Protein AF-A0AAW2L456-F1 (afdb_monomer)

Sequence (59 aa):
MPKKGAAEGELQGRKVAPRGHFVVYVGSEMKRFVVPTYFLKNPLFLQLLDRAAEEYGFD

Foldseek 3Di:
DDDDDDDDD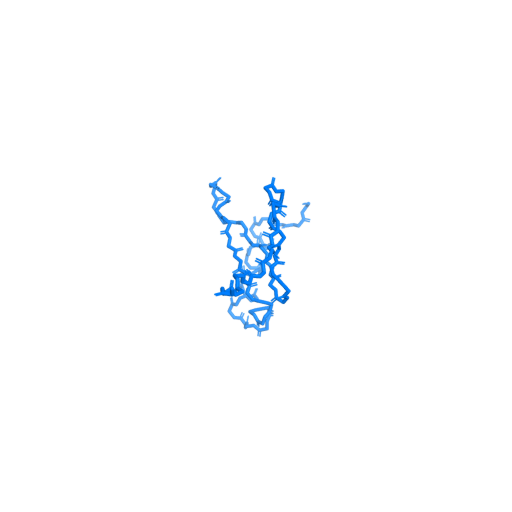DDPDPPAADPQWDWAQDDPVRDIDIGGVVCVVPPVSVVVVVVVCVVPNDD

Secondary structure (DSSP, 8-state):
------------S--PPPTTEEEEEETTTTEEEEEEGGGGG-HHHHHHHHHHHHHH---

Organism: NCBI:txid2727405

Solvent-accessible surface area (backbone atoms only — not comparable to full-atom values): 4012 Å² total; per-residue (Å²): 137,83,89,81,78,78,91,80,79,90,69,99,53,84,83,70,62,57,90,70,36,41,75,48,68,48,72,94,81,52,45,80,43,81,42,57,52,72,48,75,75,34,68,70,51,44,54,50,52,52,52,48,39,75,74,69,55,86,129

InterPro domains:
  IPR003676 Small auxin-up RNA [PF02519] (13-59)
  IPR003676 Small auxin-up RNA [PTHR31374] (17-59)

pLDDT: mean 79.79, std 19.42, range [37.25, 95.25]

Radius of gyration: 17.41 Å; Cα contacts (8 Å, |Δi|>4): 34; chains: 1; bounding box: 41×26×46 Å

Nearest PDB structures (foldseek):
  7z1z-assembly1_L  TM=4.804E-01  e=3.955E+00  Visna/maedi virus EV1 KV1772
  7pkt-assembly1_i  TM=3.842E-01  e=3.015E+00  Chlamydomonas reinhardtii
  6xyw-assembly1_Aj  TM=3.903E-01  e=6.360E+00  Arabidopsis thaliana

Mean predicted aligned error: 10.74 Å

Structure (mmCIF, N/CA/C/O backbone):
data_AF-A0AAW2L456-F1
#
_entry.id   AF-A0AAW2L456-F1
#
loop_
_atom_site.group_PDB
_atom_site.id
_atom_site.type_symbol
_atom_site.label_atom_id
_atom_site.label_alt_id
_atom_site.label_comp_id
_atom_site.label_asym_id
_atom_site.label_entity_id
_atom_site.label_seq_id
_atom_site.pdbx_PDB_ins_code
_atom_site.Cartn_x
_atom_site.Cartn_y
_atom_site.Cartn_z
_atom_site.occupancy
_atom_site.B_iso_or_equiv
_atom_site.auth_seq_id
_atom_site.auth_comp_id
_atom_site.auth_asym_id
_atom_site.auth_atom_id
_atom_site.pdbx_PDB_model_num
ATOM 1 N N . MET A 1 1 ? 29.580 -10.131 -37.309 1.00 49.62 1 MET A N 1
ATOM 2 C CA . MET A 1 1 ? 28.958 -10.748 -36.110 1.00 49.62 1 MET A CA 1
ATOM 3 C C . MET A 1 1 ? 29.748 -10.258 -34.908 1.00 49.62 1 MET A C 1
ATOM 5 O O . MET A 1 1 ? 30.957 -10.439 -34.922 1.00 49.62 1 MET A O 1
ATOM 9 N N . PRO A 1 2 ? 29.129 -9.469 -34.017 1.00 38.84 2 PRO A N 1
ATOM 10 C CA . PRO A 1 2 ? 28.353 -10.012 -32.898 1.00 38.84 2 PRO A CA 1
ATOM 11 C C . PRO A 1 2 ? 26.945 -9.398 -32.787 1.00 38.84 2 PRO A C 1
ATOM 13 O O . PRO A 1 2 ? 26.719 -8.247 -33.150 1.00 38.84 2 PRO A O 1
ATOM 16 N N . LYS A 1 3 ? 25.983 -10.192 -32.300 1.00 53.12 3 LYS A N 1
ATOM 17 C CA . LYS A 1 3 ? 24.601 -9.762 -32.054 1.00 53.12 3 LYS A CA 1
ATOM 18 C C . LYS A 1 3 ? 24.530 -8.989 -30.737 1.00 53.12 3 LYS A C 1
ATOM 20 O O . LYS A 1 3 ? 24.699 -9.587 -29.679 1.00 53.12 3 LYS A O 1
ATOM 25 N N . LYS A 1 4 ? 24.266 -7.680 -30.796 1.00 48.91 4 LYS A N 1
ATOM 26 C CA . LYS A 1 4 ? 23.909 -6.888 -29.613 1.00 48.91 4 LYS A CA 1
ATOM 27 C C . LYS A 1 4 ? 22.391 -6.950 -29.457 1.00 48.91 4 LYS A C 1
ATOM 29 O O . LYS A 1 4 ? 21.655 -6.542 -30.352 1.00 48.91 4 LYS A O 1
ATOM 34 N N . GLY A 1 5 ? 21.972 -7.618 -28.388 1.00 39.72 5 GLY A N 1
ATOM 35 C CA . GLY A 1 5 ? 20.588 -7.948 -28.099 1.00 39.72 5 GLY A CA 1
ATOM 36 C C . GLY A 1 5 ? 19.729 -6.738 -27.745 1.00 39.72 5 GLY A C 1
ATOM 37 O O . GLY A 1 5 ? 20.227 -5.740 -27.236 1.00 39.72 5 GLY A O 1
ATOM 38 N N . ALA A 1 6 ? 18.442 -6.943 -28.025 1.00 40.62 6 ALA A N 1
ATOM 39 C CA . ALA A 1 6 ? 17.254 -6.314 -27.463 1.00 40.62 6 ALA A CA 1
ATOM 40 C C . ALA A 1 6 ? 17.199 -4.780 -27.465 1.00 40.62 6 ALA A C 1
ATOM 42 O O . ALA A 1 6 ? 17.726 -4.093 -26.595 1.00 40.62 6 ALA A O 1
ATOM 43 N N . ALA A 1 7 ? 16.438 -4.277 -28.435 1.00 53.50 7 ALA A N 1
ATOM 44 C CA . ALA A 1 7 ? 15.690 -3.047 -28.281 1.00 53.50 7 ALA A CA 1
ATOM 45 C C . ALA A 1 7 ? 14.727 -3.180 -27.095 1.00 53.50 7 ALA A C 1
ATOM 47 O O . ALA A 1 7 ? 13.930 -4.111 -27.085 1.00 53.50 7 ALA A O 1
ATOM 48 N N . GLU A 1 8 ? 14.743 -2.222 -26.174 1.00 38.72 8 GLU A N 1
ATOM 49 C CA . GLU A 1 8 ? 13.532 -1.789 -25.483 1.00 38.72 8 GLU A CA 1
ATOM 50 C C . GLU A 1 8 ? 13.565 -0.265 -25.420 1.00 38.72 8 GLU A C 1
ATOM 52 O O . GLU A 1 8 ? 14.529 0.349 -24.962 1.00 38.72 8 GLU A O 1
ATOM 57 N N . GLY A 1 9 ? 12.550 0.314 -26.050 1.00 37.25 9 GLY A N 1
ATOM 58 C CA . GLY A 1 9 ? 12.468 1.718 -26.384 1.00 37.25 9 GLY A CA 1
ATOM 59 C C . GLY A 1 9 ? 12.123 2.619 -25.207 1.00 37.25 9 GLY A C 1
ATOM 60 O O . GLY A 1 9 ? 11.751 2.202 -24.112 1.00 37.25 9 GLY A O 1
ATOM 61 N N . GLU A 1 10 ? 12.242 3.898 -25.521 1.00 49.41 10 GLU A N 1
ATOM 62 C CA . GLU A 1 10 ? 11.720 5.051 -24.812 1.00 49.41 10 GLU A CA 1
ATOM 63 C C . GLU A 1 10 ? 10.314 4.822 -24.246 1.00 49.41 10 GLU A C 1
ATOM 65 O O . GLU A 1 10 ? 9.404 4.457 -24.978 1.00 49.41 10 GLU A O 1
ATOM 70 N N . LEU A 1 11 ? 10.129 5.139 -22.963 1.00 45.31 11 LEU A N 1
ATOM 71 C CA . LEU A 1 11 ? 8.892 5.695 -22.412 1.00 45.31 11 LEU A CA 1
ATOM 72 C C . LEU A 1 11 ? 9.277 6.493 -21.160 1.00 45.31 11 LEU A C 1
ATOM 74 O O . LEU A 1 11 ? 9.205 6.025 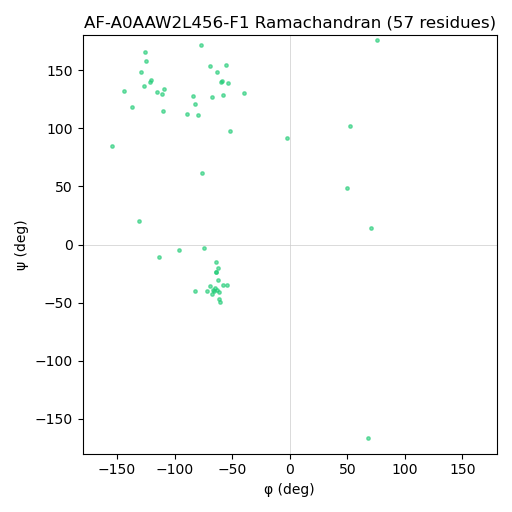-20.022 1.00 45.31 11 LEU A O 1
ATOM 78 N N . GLN A 1 12 ? 9.674 7.747 -21.364 1.00 51.59 12 GLN A N 1
ATOM 79 C CA . GLN A 1 12 ? 9.600 8.767 -20.320 1.00 51.59 12 GLN A CA 1
ATOM 80 C C . GLN A 1 12 ? 8.128 9.204 -20.189 1.00 51.59 12 GLN A C 1
ATOM 82 O O . GLN A 1 12 ? 7.748 10.332 -20.462 1.00 51.59 12 GLN A O 1
ATOM 87 N N . GLY A 1 13 ? 7.278 8.241 -19.828 1.00 48.91 13 GLY A N 1
ATOM 88 C CA . GLY A 1 13 ? 5.839 8.348 -19.623 1.00 48.91 13 GLY A CA 1
ATOM 89 C C . GLY A 1 13 ? 5.486 7.435 -18.454 1.00 48.91 13 GLY A C 1
ATOM 90 O O . GLY A 1 13 ? 6.016 6.331 -18.376 1.00 48.91 13 GLY A O 1
ATOM 91 N N . ARG A 1 14 ? 4.708 7.945 -17.488 1.00 58.69 14 ARG A N 1
ATOM 92 C CA . ARG A 1 14 ? 4.267 7.305 -16.227 1.00 58.69 14 ARG A CA 1
ATOM 93 C C . ARG A 1 14 ? 4.739 5.850 -16.074 1.00 58.69 14 ARG A C 1
ATOM 95 O O . ARG A 1 14 ? 4.057 4.939 -16.522 1.00 58.69 14 ARG A O 1
ATOM 102 N N . LYS A 1 15 ? 5.908 5.643 -15.446 1.00 73.75 15 LYS A N 1
ATOM 103 C CA . LYS A 1 15 ? 6.491 4.311 -15.197 1.00 73.75 15 LYS A CA 1
ATOM 104 C C . LYS A 1 15 ? 5.446 3.428 -14.509 1.00 73.75 15 LYS A C 1
ATOM 106 O O . LYS A 1 15 ? 5.259 3.545 -13.299 1.00 73.75 15 LYS A O 1
ATOM 111 N N . VAL A 1 16 ? 4.751 2.585 -15.263 1.00 81.44 16 VAL A N 1
ATOM 112 C CA . VAL A 1 16 ? 3.737 1.667 -14.733 1.00 81.44 16 VAL A CA 1
ATOM 113 C C . VAL A 1 16 ? 4.426 0.689 -13.778 1.00 81.44 16 VAL A C 1
ATOM 115 O O . VAL A 1 16 ? 5.618 0.406 -13.921 1.00 81.44 16 VAL A O 1
ATOM 118 N N . ALA A 1 17 ? 3.718 0.236 -12.742 1.00 89.06 17 ALA A N 1
ATOM 119 C CA . ALA A 1 17 ? 4.258 -0.791 -11.860 1.00 89.06 17 ALA A CA 1
ATOM 120 C C . ALA A 1 17 ? 4.582 -2.056 -12.679 1.00 89.06 17 ALA A C 1
ATOM 122 O O . ALA A 1 17 ? 3.793 -2.423 -13.555 1.00 89.06 17 ALA A O 1
ATOM 123 N N . PRO A 1 18 ? 5.698 -2.750 -12.402 1.00 91.38 18 PRO A N 1
ATOM 124 C CA . PRO A 1 18 ? 5.924 -4.082 -12.945 1.00 91.38 18 PRO A CA 1
ATOM 125 C C . PRO A 1 18 ? 4.759 -5.017 -12.597 1.00 91.38 18 PRO A C 1
ATOM 127 O O . PRO A 1 18 ? 4.075 -4.831 -11.587 1.00 91.38 18 PRO A O 1
ATOM 130 N N . ARG A 1 19 ? 4.540 -6.060 -13.405 1.00 91.81 19 ARG A N 1
ATOM 131 C CA . ARG A 1 19 ? 3.494 -7.054 -13.116 1.00 91.81 19 ARG A CA 1
ATOM 132 C C . ARG A 1 19 ? 3.668 -7.627 -11.707 1.00 91.81 19 ARG A C 1
ATOM 134 O O . ARG A 1 19 ? 4.787 -7.872 -11.255 1.00 91.81 19 ARG A O 1
ATOM 141 N N . GLY A 1 20 ? 2.552 -7.806 -11.004 1.00 93.25 20 GLY A N 1
ATOM 142 C CA . GLY A 1 20 ? 2.555 -8.295 -9.625 1.00 93.25 20 GLY A CA 1
ATOM 143 C C . GLY A 1 20 ? 3.089 -7.294 -8.597 1.00 93.25 20 GLY A C 1
ATOM 144 O O . GLY A 1 20 ? 3.357 -7.704 -7.470 1.00 93.25 20 GLY A O 1
ATOM 145 N N . HIS A 1 21 ? 3.226 -6.013 -8.948 1.00 95.25 21 HIS A N 1
ATOM 146 C CA . HIS A 1 21 ? 3.584 -4.932 -8.032 1.00 95.25 21 HIS A CA 1
ATOM 147 C C . HIS A 1 21 ? 2.549 -3.806 -8.085 1.00 95.25 21 HIS A C 1
ATOM 149 O O . HIS A 1 21 ? 1.848 -3.631 -9.080 1.00 95.25 21 HIS A O 1
ATOM 155 N N . PHE A 1 22 ? 2.494 -3.016 -7.020 1.00 91.88 22 PHE A N 1
ATOM 156 C CA . PHE A 1 22 ? 1.729 -1.776 -6.940 1.00 91.88 22 PHE A CA 1
ATOM 157 C C . PHE A 1 22 ? 2.642 -0.621 -6.522 1.00 91.88 22 PHE A C 1
ATOM 159 O O . PHE A 1 22 ? 3.790 -0.829 -6.122 1.00 91.88 22 PHE A O 1
ATOM 166 N N . VAL A 1 23 ? 2.159 0.610 -6.684 1.00 93.06 23 VAL A N 1
ATOM 167 C CA . VAL A 1 23 ? 2.912 1.823 -6.347 1.00 93.06 23 VAL A CA 1
ATOM 168 C C . VAL A 1 23 ? 2.297 2.471 -5.119 1.00 93.06 23 VAL A C 1
ATOM 170 O O . VAL A 1 23 ? 1.085 2.652 -5.075 1.00 93.06 23 VAL A O 1
ATOM 173 N N . VAL A 1 24 ? 3.142 2.854 -4.166 1.00 91.38 24 VAL A N 1
ATOM 174 C CA . VAL A 1 24 ? 2.758 3.625 -2.979 1.00 91.38 24 VAL A CA 1
ATOM 175 C C . VAL A 1 24 ? 3.555 4.921 -2.968 1.00 91.38 24 VAL A C 1
ATOM 177 O O . VAL A 1 24 ? 4.740 4.924 -3.314 1.00 91.38 24 VAL A O 1
ATOM 180 N N . TYR A 1 25 ? 2.908 6.016 -2.590 1.00 91.56 25 TYR A N 1
ATOM 181 C CA . TYR A 1 25 ? 3.542 7.316 -2.404 1.00 91.56 25 TYR A CA 1
ATOM 182 C C . TYR A 1 25 ? 3.543 7.634 -0.913 1.00 91.56 25 TYR A C 1
ATOM 184 O O . TYR A 1 25 ? 2.513 7.487 -0.264 1.00 91.56 25 TYR A O 1
ATOM 192 N N . VAL A 1 26 ? 4.702 8.000 -0.366 1.00 90.00 26 VAL A N 1
ATOM 193 C CA . VAL A 1 26 ? 4.874 8.173 1.083 1.00 90.00 26 VAL A CA 1
ATOM 194 C C . VAL A 1 26 ? 5.458 9.546 1.390 1.00 90.00 26 VAL A C 1
ATOM 196 O O . VAL A 1 26 ? 6.423 9.975 0.749 1.00 90.00 26 VAL A O 1
ATOM 199 N N . GLY A 1 27 ? 4.898 10.188 2.416 1.00 87.12 27 GLY A N 1
ATOM 200 C CA . GLY A 1 27 ? 5.334 11.484 2.929 1.00 87.12 27 GLY A CA 1
ATOM 201 C C . GLY A 1 27 ? 4.915 12.666 2.054 1.00 87.12 27 GLY A C 1
ATOM 202 O O . GLY A 1 27 ? 4.360 12.504 0.969 1.00 87.12 27 GLY A O 1
ATOM 203 N N . SER A 1 28 ? 5.228 13.872 2.527 1.00 89.75 28 SER A N 1
ATOM 204 C CA . SER A 1 28 ? 4.943 15.135 1.831 1.00 89.75 28 SER A CA 1
ATOM 205 C C . SER A 1 28 ? 5.653 15.253 0.480 1.00 89.75 28 SER A C 1
ATOM 207 O O . SER A 1 28 ? 5.128 15.859 -0.449 1.00 89.75 28 SER A O 1
ATOM 209 N N . GLU A 1 29 ? 6.824 14.631 0.342 1.00 92.38 29 GLU A N 1
ATOM 210 C CA . GLU A 1 29 ? 7.593 14.595 -0.907 1.00 92.38 29 GLU A CA 1
ATOM 211 C C . GLU A 1 29 ? 7.003 13.641 -1.959 1.00 92.38 29 GLU A C 1
ATOM 213 O O . GLU A 1 29 ? 7.540 13.539 -3.062 1.00 92.38 29 GLU A O 1
ATOM 218 N N . MET A 1 30 ? 5.924 12.912 -1.633 1.00 90.25 30 MET A N 1
ATOM 219 C CA . MET A 1 30 ? 5.315 11.902 -2.504 1.00 90.25 30 MET A CA 1
ATOM 220 C C . MET A 1 30 ? 6.368 10.931 -3.044 1.00 90.25 30 MET A C 1
ATOM 222 O O . MET A 1 30 ? 6.456 10.642 -4.244 1.00 90.25 30 MET A O 1
ATOM 226 N N . LYS A 1 31 ? 7.211 10.416 -2.144 1.00 92.69 31 LYS A N 1
ATOM 227 C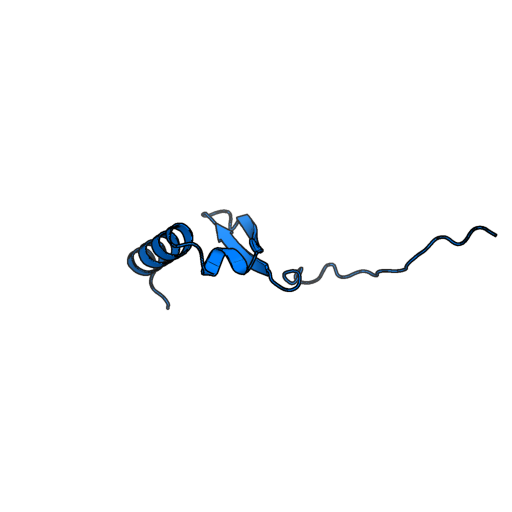 CA . LYS A 1 31 ? 8.282 9.506 -2.532 1.00 92.69 31 LYS A CA 1
ATOM 228 C C . LYS A 1 31 ? 7.679 8.196 -3.016 1.00 92.69 31 LYS A C 1
ATOM 230 O O . LYS A 1 31 ? 6.886 7.566 -2.321 1.00 92.69 31 LYS A O 1
ATOM 235 N N . ARG A 1 32 ? 8.073 7.784 -4.219 1.00 91.81 32 ARG A N 1
ATOM 236 C CA . ARG A 1 32 ? 7.517 6.614 -4.898 1.00 91.81 32 ARG A CA 1
ATOM 237 C C . ARG A 1 32 ? 8.193 5.314 -4.459 1.00 91.81 32 ARG A C 1
ATOM 239 O O . ARG A 1 32 ? 9.401 5.159 -4.624 1.00 91.81 32 ARG A O 1
ATOM 246 N N . PHE A 1 33 ? 7.386 4.341 -4.051 1.00 91.31 33 PHE A N 1
ATOM 247 C CA . PHE A 1 33 ? 7.789 2.969 -3.746 1.00 91.31 33 PHE A CA 1
ATOM 248 C C . PHE A 1 33 ? 7.048 1.984 -4.647 1.00 91.31 33 PHE A C 1
ATOM 250 O O . PHE A 1 33 ? 5.872 2.168 -4.947 1.00 91.31 33 PHE A O 1
ATOM 257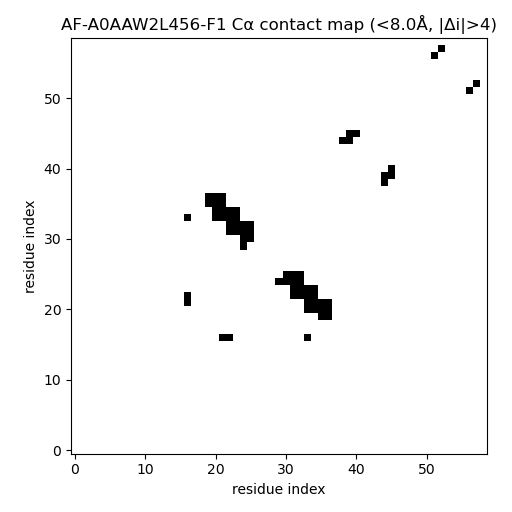 N N . VAL A 1 34 ? 7.740 0.935 -5.090 1.00 92.81 34 VAL A N 1
ATOM 258 C CA . VAL A 1 34 ? 7.149 -0.173 -5.850 1.00 92.81 34 VAL A CA 1
ATOM 259 C C . VAL A 1 34 ? 7.150 -1.392 -4.944 1.00 92.81 34 VAL A C 1
ATOM 261 O O . VAL A 1 34 ? 8.212 -1.872 -4.557 1.00 92.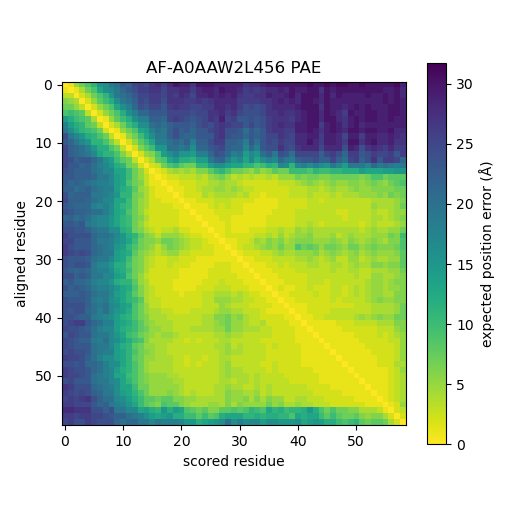81 34 VAL A O 1
ATOM 264 N N . VAL A 1 35 ? 5.963 -1.869 -4.588 1.00 92.12 35 VAL A N 1
ATOM 265 C CA . VAL A 1 35 ? 5.777 -2.916 -3.584 1.00 92.12 35 VAL A CA 1
ATOM 266 C C . VAL A 1 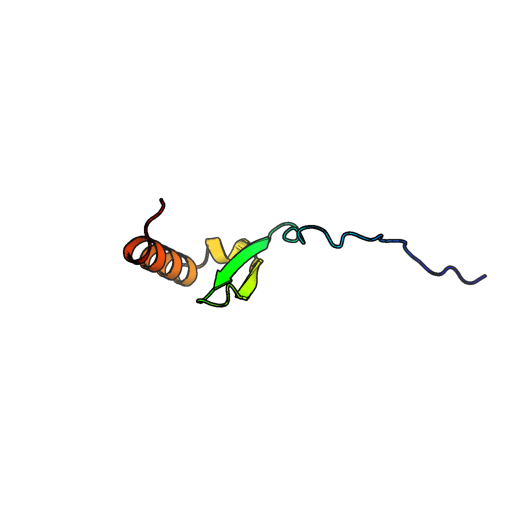35 ? 5.191 -4.161 -4.254 1.00 92.12 35 VAL A C 1
ATOM 268 O O . VAL A 1 35 ? 4.222 -4.049 -5.008 1.00 92.12 35 VAL A O 1
ATOM 271 N N . PRO A 1 36 ? 5.755 -5.358 -4.027 1.00 94.31 36 PRO A N 1
ATOM 272 C CA . PRO A 1 36 ? 5.164 -6.607 -4.493 1.00 94.31 36 PRO A CA 1
ATOM 273 C C . PRO A 1 36 ? 3.759 -6.842 -3.922 1.00 94.31 36 PRO A C 1
ATOM 275 O O . PRO A 1 36 ? 3.510 -6.656 -2.736 1.00 94.31 36 PRO A O 1
ATOM 278 N N . THR A 1 37 ? 2.847 -7.351 -4.743 1.00 93.94 37 THR A N 1
ATOM 279 C CA . THR A 1 37 ? 1.455 -7.650 -4.351 1.00 93.94 37 THR A CA 1
ATOM 280 C C . THR A 1 37 ? 1.331 -8.710 -3.256 1.00 93.94 37 THR A C 1
ATOM 282 O O . THR A 1 37 ? 0.323 -8.733 -2.557 1.00 93.94 37 THR A O 1
ATOM 285 N N . TYR A 1 38 ? 2.348 -9.554 -3.033 1.00 93.75 38 TYR A N 1
ATOM 286 C CA . TYR A 1 38 ? 2.312 -10.527 -1.936 1.00 93.75 38 TYR A CA 1
ATOM 287 C C . TYR A 1 38 ? 2.272 -9.858 -0.551 1.00 93.75 38 TYR A C 1
ATOM 289 O O . TYR A 1 38 ? 1.758 -10.461 0.390 1.00 93.75 38 TYR A O 1
ATOM 297 N N . PHE A 1 39 ? 2.751 -8.612 -0.424 1.00 93.06 39 PHE A N 1
ATOM 298 C CA . PHE A 1 39 ? 2.674 -7.859 0.830 1.00 93.06 39 PHE A CA 1
ATOM 299 C C . PHE A 1 39 ? 1.237 -7.573 1.261 1.00 93.06 39 PHE A C 1
ATOM 301 O O . PHE A 1 39 ? 0.992 -7.461 2.454 1.00 93.06 39 PHE A O 1
ATOM 308 N N . LEU A 1 40 ? 0.271 -7.569 0.337 1.00 90.25 40 LEU A N 1
ATOM 309 C CA . LEU A 1 40 ? -1.151 -7.420 0.669 1.00 90.25 40 LEU A CA 1
ATOM 310 C C . LEU A 1 40 ? -1.697 -8.588 1.505 1.00 90.25 40 LEU A C 1
ATOM 312 O O . LEU A 1 40 ? -2.770 -8.481 2.082 1.00 90.25 40 LEU A O 1
ATOM 316 N N . LYS A 1 41 ? -0.969 -9.709 1.582 1.00 91.44 41 LYS A N 1
ATOM 317 C CA . LYS A 1 41 ? -1.309 -10.850 2.446 1.00 91.44 41 LYS A CA 1
ATOM 318 C C . LYS A 1 41 ? -0.576 -10.823 3.788 1.00 91.44 41 LYS A C 1
ATOM 320 O O . LYS A 1 41 ? -0.796 -11.707 4.609 1.00 91.44 41 LYS A O 1
ATOM 325 N N . ASN A 1 42 ? 0.328 -9.867 4.004 1.00 94.62 42 ASN A N 1
ATOM 326 C CA . ASN A 1 42 ? 1.068 -9.752 5.253 1.00 94.62 42 ASN A CA 1
ATOM 327 C C . ASN A 1 42 ? 0.197 -9.022 6.295 1.00 94.62 42 ASN A C 1
ATOM 329 O O . ASN A 1 42 ? -0.152 -7.863 6.059 1.00 94.62 42 ASN A O 1
ATOM 333 N N . PRO A 1 43 ? -0.108 -9.635 7.457 1.00 95.00 43 PRO A N 1
ATOM 334 C CA . PRO A 1 43 ? -0.922 -9.006 8.497 1.00 95.00 43 PRO A CA 1
ATOM 335 C C . PRO A 1 43 ? -0.398 -7.643 8.960 1.00 95.00 43 PRO A C 1
ATOM 337 O O . PRO A 1 43 ? -1.188 -6.750 9.238 1.00 95.00 43 PRO A O 1
ATOM 340 N N . LEU A 1 44 ? 0.925 -7.450 8.997 1.00 94.44 44 LEU A N 1
ATOM 341 C CA . LEU A 1 44 ? 1.524 -6.168 9.382 1.00 94.44 44 LEU A CA 1
ATOM 342 C C . LEU A 1 44 ? 1.275 -5.080 8.337 1.00 94.44 44 LEU A C 1
ATOM 344 O O . LEU A 1 44 ? 1.097 -3.918 8.686 1.00 94.44 44 LEU A O 1
ATOM 348 N N . PHE A 1 45 ? 1.265 -5.454 7.057 1.00 92.00 45 PHE A N 1
ATOM 349 C CA . PHE A 1 45 ? 0.982 -4.512 5.983 1.00 92.00 45 PHE A CA 1
ATOM 350 C C . PHE A 1 45 ? -0.496 -4.123 5.977 1.00 92.00 45 PHE A C 1
ATOM 352 O O . PHE A 1 45 ? -0.808 -2.950 5.819 1.00 92.00 45 PHE A O 1
ATOM 359 N N . LEU A 1 46 ? -1.392 -5.084 6.221 1.00 92.50 46 LEU A N 1
ATOM 360 C CA . LEU A 1 46 ? -2.823 -4.814 6.378 1.00 92.50 46 LEU A CA 1
ATOM 361 C C . LEU A 1 46 ? -3.092 -3.875 7.557 1.00 92.50 46 LEU A C 1
ATOM 363 O O . LEU A 1 46 ? -3.701 -2.837 7.350 1.00 92.50 46 LEU A O 1
ATOM 367 N N . GLN A 1 47 ? -2.525 -4.143 8.739 1.00 94.81 47 GLN A N 1
ATOM 368 C CA . GLN A 1 47 ? -2.651 -3.239 9.892 1.00 94.81 47 GLN A CA 1
ATOM 369 C C . GLN A 1 47 ? -2.133 -1.823 9.606 1.00 94.81 47 GLN A C 1
ATOM 371 O O . GLN A 1 47 ? -2.665 -0.850 10.135 1.00 94.81 47 GLN A O 1
ATOM 376 N N . LEU A 1 48 ? -1.078 -1.691 8.795 1.00 92.56 48 LEU A N 1
ATOM 377 C CA . LEU A 1 48 ? -0.574 -0.386 8.376 1.00 92.56 48 LEU A CA 1
ATOM 378 C C . LEU A 1 48 ? -1.570 0.334 7.458 1.00 92.56 48 LEU A C 1
ATOM 380 O O . LEU A 1 48 ? -1.785 1.530 7.634 1.00 92.56 48 LEU A O 1
ATOM 384 N N . LEU A 1 49 ? -2.184 -0.378 6.510 1.00 91.12 49 LEU A N 1
ATOM 385 C CA . LEU A 1 49 ? -3.225 0.185 5.651 1.00 91.12 49 LEU A CA 1
ATOM 386 C C . LEU A 1 49 ? -4.489 0.545 6.440 1.00 91.12 49 LEU A C 1
ATOM 388 O O . LEU A 1 49 ? -5.058 1.597 6.177 1.00 91.12 49 L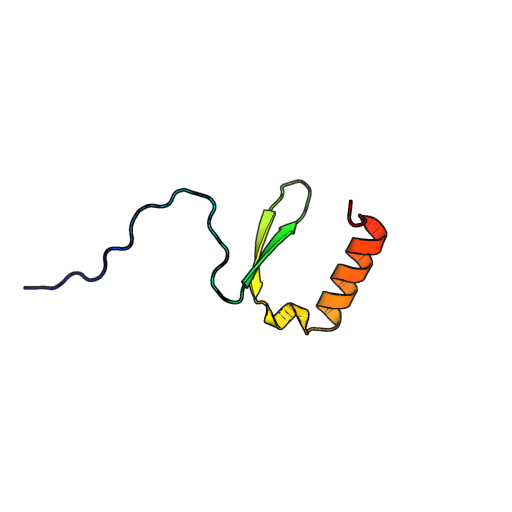EU A O 1
ATOM 392 N N . ASP A 1 50 ? -4.887 -0.270 7.420 1.00 92.81 50 ASP A N 1
ATOM 393 C CA . ASP A 1 50 ? -6.042 0.002 8.283 1.00 92.81 50 ASP A CA 1
ATOM 394 C C . ASP A 1 50 ? -5.837 1.300 9.075 1.00 92.81 50 ASP A C 1
ATOM 396 O O . ASP A 1 50 ? -6.685 2.185 9.056 1.00 92.81 50 ASP A O 1
ATOM 400 N N . ARG A 1 51 ? -4.659 1.479 9.688 1.00 92.38 51 ARG A N 1
ATOM 401 C CA . ARG A 1 51 ? -4.309 2.737 10.372 1.00 92.38 51 ARG A CA 1
ATOM 402 C C . ARG A 1 51 ? -4.282 3.930 9.421 1.00 92.38 51 ARG A C 1
ATOM 404 O O . ARG A 1 51 ? -4.736 5.009 9.780 1.00 92.38 51 ARG A O 1
ATOM 411 N N . ALA A 1 52 ? -3.751 3.744 8.212 1.00 90.00 52 ALA A N 1
ATOM 412 C CA . ALA A 1 52 ? -3.738 4.803 7.210 1.00 90.00 52 ALA A CA 1
ATOM 413 C C . ALA A 1 52 ? -5.164 5.185 6.774 1.00 90.00 52 ALA A C 1
ATOM 415 O O . ALA A 1 52 ? -5.447 6.361 6.583 1.00 90.00 52 ALA A O 1
ATOM 416 N N . ALA A 1 53 ? -6.070 4.214 6.659 1.00 91.12 53 ALA A N 1
ATOM 417 C CA . ALA A 1 53 ? -7.477 4.460 6.372 1.00 91.12 53 ALA A CA 1
ATOM 418 C C . ALA A 1 53 ? -8.187 5.217 7.505 1.00 91.12 53 ALA A C 1
ATOM 420 O O . ALA A 1 53 ? -8.974 6.119 7.229 1.00 91.12 53 ALA A O 1
ATOM 421 N N . GLU A 1 54 ? -7.898 4.886 8.766 1.00 92.38 54 GLU A N 1
ATOM 422 C CA . GLU A 1 54 ? -8.426 5.609 9.933 1.00 92.38 54 GLU A C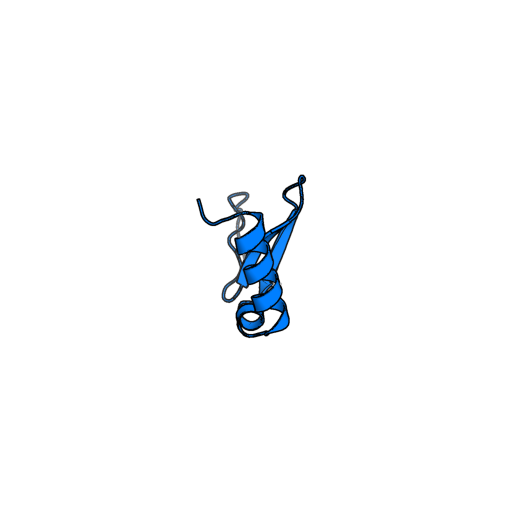A 1
ATOM 423 C C . GLU A 1 54 ? -7.943 7.068 9.988 1.00 92.38 54 GLU A C 1
ATOM 425 O O . GLU A 1 54 ? -8.714 7.954 10.349 1.00 92.38 54 GLU A O 1
ATOM 430 N N . GLU A 1 55 ? -6.680 7.325 9.632 1.00 89.69 55 GLU A N 1
ATOM 431 C CA . GLU A 1 55 ? -6.071 8.661 9.700 1.00 89.69 55 GLU A CA 1
ATOM 432 C C . GLU A 1 55 ? -6.410 9.543 8.486 1.00 89.69 55 GLU A C 1
ATOM 434 O O . GLU A 1 55 ? -6.655 10.738 8.650 1.00 89.69 55 GLU A O 1
ATOM 439 N N . TYR A 1 56 ? -6.431 8.973 7.276 1.00 85.56 56 TYR A N 1
ATOM 440 C CA . TYR A 1 56 ?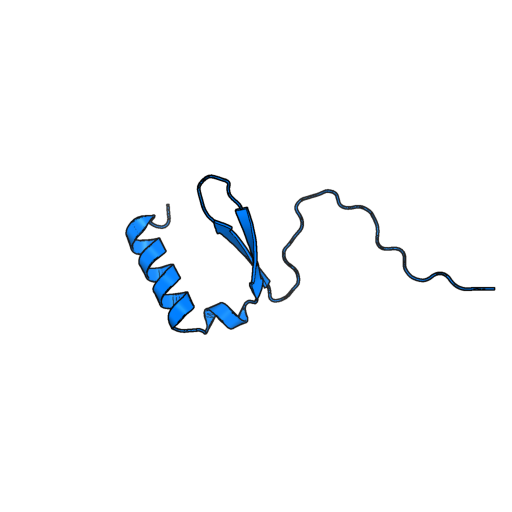 -6.529 9.728 6.018 1.00 85.56 56 TYR A CA 1
ATOM 441 C C . TYR A 1 56 ? -7.833 9.504 5.236 1.00 85.56 56 TYR A C 1
ATOM 443 O O . TYR A 1 56 ? -8.097 10.252 4.297 1.00 85.56 56 TYR A O 1
ATOM 451 N N . GLY A 1 57 ? -8.663 8.522 5.604 1.00 82.69 57 GLY A N 1
ATOM 452 C CA . GLY A 1 57 ? -9.917 8.227 4.903 1.00 82.69 57 GLY A CA 1
ATOM 453 C C . GLY A 1 57 ? -9.730 7.676 3.480 1.00 82.69 57 GLY A C 1
ATOM 454 O O . GLY A 1 57 ? -8.643 7.245 3.095 1.00 82.69 57 GLY A O 1
ATOM 455 N N . PHE A 1 58 ? -10.816 7.656 2.697 1.00 75.25 58 PHE A N 1
ATOM 456 C CA . PHE A 1 58 ? -10.867 7.080 1.340 1.00 75.25 58 PHE A CA 1
ATOM 457 C C . PHE A 1 58 ? -11.503 8.016 0.284 1.00 75.25 58 PHE A C 1
ATOM 459 O O . PHE A 1 58 ? -11.978 7.513 -0.735 1.00 75.25 58 PHE A O 1
ATOM 466 N N . ASP A 1 59 ? -11.565 9.330 0.539 1.00 63.66 59 ASP A N 1
ATOM 467 C CA . ASP A 1 59 ? -12.231 10.320 -0.338 1.00 63.66 59 ASP A CA 1
ATOM 468 C C . ASP A 1 59 ? -11.656 10.409 -1.768 1.00 63.66 59 ASP A C 1
ATOM 470 O O . ASP A 1 59 ? -10.412 10.358 -1.941 1.00 63.66 59 ASP A O 1
#